Protein AF-A0A7S0ZSJ0-F1 (afdb_monomer_lite)

Radius of gyration: 22.23 Å; chains: 1; bounding box: 44×33×58 Å

Secondary structure (DSSP, 8-state):
-HHHHHHHHTSPPPPEEE-SSSGGGEEESS--TTS-TT-EEEEEE-TTS-EEEEEE-PPPPSS-SSEEEEETTTTT--EEPEEPSSSTT-EE------TTS---EEEEETT-TTSEE--

Structure (mmCIF, N/CA/C/O backbone):
data_AF-A0A7S0ZSJ0-F1
#
_entry.id   AF-A0A7S0ZSJ0-F1
#
loop_
_atom_site.group_PDB
_atom_site.id
_atom_site.type_symbol
_atom_site.label_atom_id
_atom_site.label_alt_id
_atom_site.label_comp_id
_atom_site.label_asym_id
_atom_site.label_entity_id
_atom_site.label_seq_id
_atom_site.pdbx_PDB_ins_code
_atom_site.Cartn_x
_atom_site.Cartn_y
_atom_site.Cartn_z
_atom_site.occupancy
_atom_site.B_iso_or_equiv
_atom_site.auth_seq_id
_atom_site.auth_comp_id
_atom_site.auth_asym_id
_atom_site.auth_atom_id
_atom_site.pdbx_PDB_model_num
ATOM 1 N N . GLN A 1 1 ? -0.991 12.991 -11.042 1.00 57.66 1 GLN A N 1
ATOM 2 C CA . GLN A 1 1 ? -1.226 11.835 -11.942 1.00 57.66 1 GLN A CA 1
ATOM 3 C C . GLN A 1 1 ? -1.382 12.191 -13.432 1.00 57.66 1 GLN A C 1
ATOM 5 O O . GLN A 1 1 ? -0.736 11.538 -14.236 1.00 57.66 1 GLN A O 1
ATOM 10 N N . MET A 1 2 ? -2.141 13.222 -13.845 1.00 66.75 2 MET A N 1
ATOM 11 C CA . MET A 1 2 ? -2.336 13.567 -15.280 1.00 66.75 2 MET A CA 1
ATOM 12 C C . MET A 1 2 ? -1.050 13.876 -16.082 1.00 66.75 2 MET A C 1
ATOM 14 O O . MET A 1 2 ? -1.001 13.615 -17.279 1.00 66.75 2 MET A O 1
ATOM 18 N N . ALA A 1 3 ? -0.010 14.431 -15.449 1.00 79.75 3 ALA A N 1
ATOM 19 C CA . ALA A 1 3 ? 1.227 14.815 -16.139 1.00 79.75 3 ALA A CA 1
ATOM 20 C C . ALA A 1 3 ? 2.090 13.611 -16.562 1.00 79.75 3 ALA A C 1
ATOM 22 O O . ALA A 1 3 ? 2.630 13.613 -17.664 1.00 79.75 3 ALA A O 1
ATOM 23 N N . PHE A 1 4 ? 2.177 12.575 -15.719 1.00 82.75 4 PHE A N 1
ATOM 24 C CA . PHE A 1 4 ? 2.932 11.356 -16.022 1.00 82.75 4 PHE A CA 1
ATOM 25 C C . PHE A 1 4 ? 2.313 10.599 -17.199 1.00 82.75 4 PHE A C 1
ATOM 27 O O . PHE A 1 4 ? 2.999 10.293 -18.165 1.00 82.75 4 PHE A O 1
ATOM 34 N N . ARG A 1 5 ? 0.987 10.408 -17.177 1.00 85.44 5 ARG A N 1
ATOM 35 C CA . ARG A 1 5 ? 0.261 9.736 -18.261 1.00 85.44 5 ARG A CA 1
ATOM 36 C C . ARG A 1 5 ? 0.474 10.414 -19.617 1.00 85.44 5 ARG A C 1
ATOM 38 O O . ARG A 1 5 ? 0.731 9.733 -20.596 1.00 85.44 5 ARG A O 1
ATOM 45 N N . ARG A 1 6 ? 0.438 11.751 -19.663 1.00 86.12 6 ARG A N 1
ATOM 46 C CA . ARG A 1 6 ? 0.727 12.505 -20.894 1.00 86.12 6 ARG A CA 1
ATOM 47 C C . ARG A 1 6 ? 2.165 12.322 -21.369 1.00 86.12 6 ARG A C 1
ATOM 49 O O . ARG A 1 6 ? 2.386 12.229 -22.565 1.00 86.12 6 ARG A O 1
ATOM 56 N N . ARG A 1 7 ? 3.140 12.294 -20.454 1.00 86.06 7 ARG A N 1
ATOM 57 C CA . ARG A 1 7 ? 4.543 12.027 -20.806 1.00 86.06 7 ARG A CA 1
ATOM 58 C C . ARG A 1 7 ? 4.718 10.629 -21.385 1.00 86.06 7 ARG A C 1
ATOM 60 O O . ARG A 1 7 ? 5.360 10.499 -22.415 1.00 86.06 7 ARG A O 1
ATOM 67 N N . LEU A 1 8 ? 4.080 9.633 -20.778 1.00 87.69 8 LEU A N 1
ATOM 68 C CA . LEU A 1 8 ? 4.101 8.258 -21.263 1.00 87.69 8 LEU A CA 1
ATOM 69 C C . LEU A 1 8 ? 3.419 8.111 -22.634 1.00 87.69 8 LEU A C 1
ATOM 71 O O . LEU A 1 8 ? 3.939 7.424 -23.500 1.00 87.69 8 LEU A O 1
ATOM 75 N N . GLU A 1 9 ? 2.298 8.799 -22.869 1.00 89.19 9 GLU A N 1
ATOM 76 C CA . GLU A 1 9 ? 1.611 8.822 -24.175 1.00 89.19 9 GLU A CA 1
ATOM 77 C C . GLU A 1 9 ? 2.443 9.495 -25.286 1.00 89.19 9 GLU A C 1
ATOM 79 O O . GLU A 1 9 ? 2.214 9.232 -26.465 1.00 89.19 9 GLU A O 1
ATOM 84 N N . MET A 1 10 ? 3.393 10.365 -24.925 1.00 90.12 10 MET A N 1
ATOM 85 C CA . MET A 1 10 ? 4.323 11.013 -25.858 1.00 90.12 10 MET A CA 1
ATOM 86 C C . MET A 1 10 ? 5.653 10.264 -26.006 1.00 90.12 10 MET A C 1
ATOM 88 O O . MET A 1 10 ? 6.475 10.675 -26.827 1.00 90.12 10 MET A O 1
ATOM 92 N N . ALA A 1 11 ? 5.884 9.212 -25.215 1.00 90.88 11 ALA A N 1
ATOM 93 C CA . ALA A 1 11 ? 7.110 8.436 -25.295 1.00 90.88 11 ALA A CA 1
ATOM 94 C C . ALA A 1 11 ? 7.197 7.710 -26.651 1.00 90.88 11 ALA 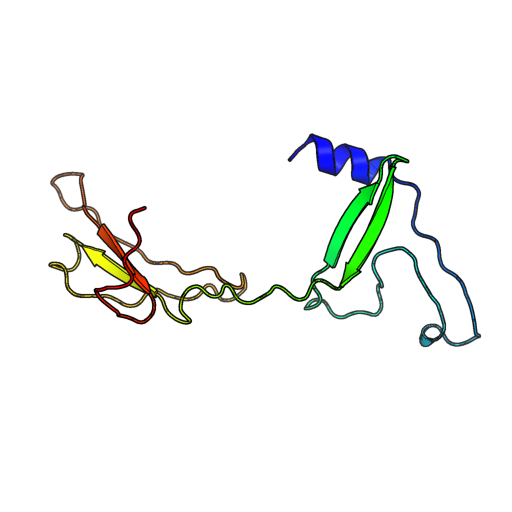A C 1
ATOM 96 O O . ALA A 1 11 ? 6.165 7.321 -27.212 1.00 90.88 11 ALA A O 1
ATOM 97 N N . PRO A 1 12 ? 8.409 7.515 -27.200 1.00 91.69 12 PRO A N 1
ATOM 98 C CA . PRO A 1 12 ? 8.599 6.699 -28.390 1.00 91.69 12 PRO A CA 1
ATOM 99 C C . PRO A 1 12 ? 8.015 5.288 -28.212 1.00 91.69 12 PRO A C 1
ATOM 101 O O . PRO A 1 12 ? 7.995 4.768 -27.092 1.00 91.69 12 PRO A O 1
ATOM 104 N N . PRO A 1 13 ? 7.544 4.650 -29.298 1.00 90.19 13 PRO A N 1
ATOM 105 C CA . PRO A 1 13 ? 7.084 3.273 -29.223 1.00 90.19 13 PRO A CA 1
ATOM 106 C C . PRO A 1 13 ? 8.235 2.348 -28.797 1.00 90.19 13 PRO A C 1
ATOM 108 O O . PRO A 1 13 ? 9.386 2.608 -29.155 1.00 90.19 13 PRO A O 1
ATOM 111 N N . PRO A 1 14 ? 7.937 1.262 -28.065 1.00 89.44 14 PRO A N 1
ATOM 112 C CA . PRO A 1 14 ? 8.951 0.292 -27.687 1.00 89.44 14 PRO A CA 1
ATOM 113 C C . PRO A 1 14 ? 9.528 -0.405 -28.920 1.00 89.44 14 PRO A C 1
ATOM 115 O O . PRO A 1 14 ? 8.835 -0.638 -29.914 1.00 89.44 14 PRO A O 1
ATOM 118 N N . GLU A 1 15 ? 10.801 -0.764 -28.830 1.00 91.12 15 GLU A N 1
ATOM 119 C CA . GLU A 1 15 ? 11.515 -1.489 -29.872 1.00 91.12 15 GLU A CA 1
ATOM 120 C C . GLU A 1 15 ? 11.403 -2.995 -29.625 1.00 91.12 15 GLU A C 1
ATOM 122 O O . GLU A 1 15 ? 11.296 -3.452 -28.481 1.00 91.12 15 GLU A O 1
ATOM 127 N N . ILE A 1 16 ? 11.398 -3.764 -30.715 1.00 90.88 16 ILE A N 1
ATOM 128 C CA . ILE A 1 16 ? 11.458 -5.22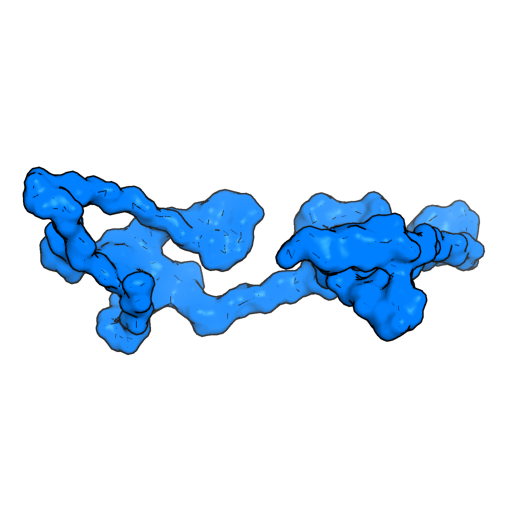5 -30.694 1.00 90.88 16 ILE A CA 1
ATOM 129 C C . ILE A 1 16 ? 12.681 -5.638 -31.502 1.00 90.88 16 ILE A C 1
ATOM 131 O O . ILE A 1 16 ? 12.760 -5.359 -32.701 1.00 90.88 16 ILE A O 1
ATOM 135 N N . THR A 1 17 ? 13.609 -6.328 -30.850 1.00 92.75 17 THR A N 1
ATOM 136 C CA . THR A 1 17 ? 14.800 -6.887 -31.483 1.00 92.75 17 THR A CA 1
ATOM 137 C C . THR A 1 17 ? 14.587 -8.3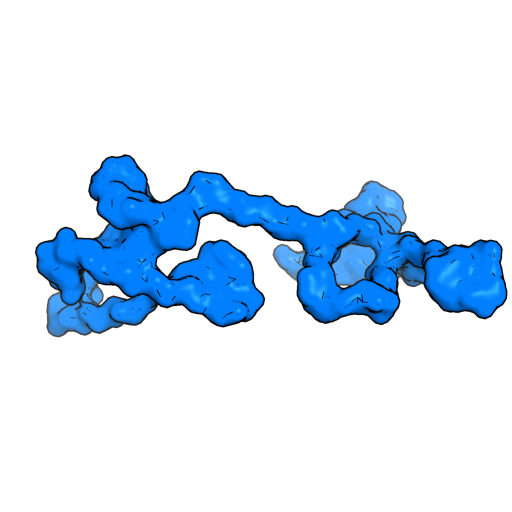80 -31.685 1.00 92.75 17 THR A C 1
ATOM 139 O O . THR A 1 17 ? 14.457 -9.143 -30.730 1.00 92.75 17 THR A O 1
ATOM 142 N N . MET A 1 18 ? 14.533 -8.802 -32.947 1.00 92.50 18 MET A N 1
ATOM 143 C CA . MET A 1 18 ? 14.384 -10.207 -33.322 1.00 92.50 18 MET A CA 1
ATOM 144 C C . MET A 1 18 ? 15.765 -10.872 -33.346 1.00 92.50 18 MET A C 1
ATOM 146 O O . MET A 1 18 ? 16.467 -10.797 -34.355 1.00 92.50 18 MET A O 1
ATOM 150 N N . ASN A 1 19 ? 16.172 -11.499 -32.241 1.00 91.38 19 ASN A N 1
ATOM 151 C CA . ASN A 1 19 ? 17.479 -12.166 -32.149 1.00 91.38 19 ASN A CA 1
ATOM 152 C C . ASN A 1 19 ? 17.470 -13.623 -32.662 1.00 91.38 19 ASN A C 1
ATOM 154 O O . ASN A 1 19 ? 18.526 -14.252 -32.719 1.00 91.38 19 ASN A O 1
ATOM 158 N N . GLY A 1 20 ? 16.310 -14.153 -33.065 1.00 90.69 20 GLY A N 1
ATOM 159 C CA . GLY A 1 20 ? 16.144 -15.529 -33.535 1.00 90.69 20 GLY A CA 1
ATOM 160 C C . GLY A 1 20 ? 14.820 -15.761 -34.269 1.00 90.69 20 GLY A C 1
ATOM 161 O O . GLY A 1 20 ? 13.980 -14.863 -34.377 1.00 90.69 20 GLY A O 1
ATOM 162 N N . ASP A 1 21 ? 14.650 -16.982 -34.782 1.00 91.62 21 ASP A N 1
ATOM 163 C CA . ASP A 1 21 ? 13.422 -17.427 -35.457 1.00 91.62 21 ASP A CA 1
ATOM 164 C C . ASP A 1 21 ? 12.310 -17.803 -34.459 1.00 91.62 21 ASP A C 1
ATOM 166 O O . ASP A 1 21 ? 11.138 -17.859 -34.839 1.00 91.62 21 ASP A O 1
ATOM 170 N N . ASP A 1 22 ? 12.667 -18.045 -33.192 1.00 89.00 22 ASP A N 1
ATOM 171 C CA . ASP A 1 22 ? 11.716 -18.241 -32.101 1.00 89.00 22 ASP A CA 1
ATOM 172 C C . ASP A 1 22 ? 11.327 -16.889 -31.488 1.00 89.00 22 ASP A C 1
ATOM 174 O O . ASP A 1 22 ? 12.170 -16.023 -31.249 1.00 89.00 22 ASP A O 1
ATOM 178 N N . VAL A 1 23 ? 10.034 -16.712 -31.216 1.00 85.62 23 VAL A N 1
ATOM 179 C CA . VAL A 1 23 ? 9.510 -15.515 -30.551 1.00 85.62 23 VAL A CA 1
ATOM 180 C C . VAL A 1 23 ? 10.039 -15.390 -29.125 1.00 85.62 23 VAL A C 1
ATOM 182 O O . VAL A 1 23 ? 10.097 -14.280 -28.601 1.00 85.62 23 VAL A O 1
ATOM 185 N N . ASP A 1 24 ? 10.448 -16.492 -28.498 1.00 87.00 24 ASP A N 1
ATOM 186 C CA . ASP A 1 24 ? 11.058 -16.490 -27.167 1.00 87.00 24 ASP A CA 1
ATOM 187 C C . ASP A 1 24 ? 12.461 -15.855 -27.170 1.00 87.00 24 ASP A C 1
ATOM 189 O O . ASP A 1 24 ? 12.867 -15.266 -26.167 1.00 87.00 24 ASP A O 1
ATOM 193 N N . ASP A 1 25 ? 13.150 -15.849 -28.316 1.00 87.62 25 ASP A N 1
ATOM 194 C CA . ASP A 1 25 ? 14.467 -15.215 -28.471 1.00 87.62 25 ASP A CA 1
ATOM 195 C C . ASP A 1 25 ? 14.373 -13.694 -28.683 1.00 87.62 25 ASP A C 1
ATOM 197 O O . ASP A 1 25 ? 15.388 -12.995 -28.740 1.00 87.62 25 ASP A O 1
ATOM 201 N N . TRP A 1 26 ? 13.167 -13.146 -28.847 1.00 90.88 26 TRP A N 1
ATOM 202 C CA . TRP A 1 26 ? 12.995 -11.721 -29.114 1.00 90.88 26 TRP A CA 1
ATOM 203 C C . TRP A 1 26 ? 13.136 -10.900 -27.832 1.00 90.88 26 TRP A C 1
ATOM 205 O O . TRP A 1 26 ? 12.683 -11.289 -26.751 1.00 90.88 26 TRP A O 1
ATOM 215 N N . GLU A 1 27 ? 13.729 -9.721 -27.961 1.00 88.94 27 GLU A N 1
ATOM 216 C CA . GLU A 1 27 ? 13.866 -8.751 -26.879 1.00 88.94 27 GLU A CA 1
ATOM 217 C C . GLU A 1 27 ? 12.961 -7.551 -27.143 1.00 88.94 27 GLU A C 1
ATOM 219 O O . GLU A 1 27 ? 12.726 -7.175 -28.293 1.00 88.94 27 GLU A O 1
ATOM 224 N N . THR A 1 28 ? 12.449 -6.929 -26.081 1.00 90.31 28 THR A N 1
ATOM 225 C CA . THR A 1 28 ? 11.711 -5.671 -26.194 1.00 90.31 28 THR A CA 1
ATOM 226 C C . THR A 1 28 ? 12.128 -4.686 -25.117 1.00 90.31 28 THR A C 1
ATOM 228 O O . THR A 1 28 ? 12.405 -5.077 -23.984 1.00 90.31 28 THR A O 1
ATOM 231 N N . THR A 1 29 ? 12.149 -3.402 -25.473 1.00 88.00 29 THR A N 1
ATOM 232 C CA . THR A 1 29 ? 12.331 -2.301 -24.515 1.00 88.00 29 THR A CA 1
ATOM 233 C C . THR A 1 29 ? 11.026 -1.909 -23.813 1.00 88.00 29 THR A C 1
ATOM 235 O O . THR A 1 29 ? 11.034 -1.049 -22.937 1.00 88.00 29 THR A O 1
ATOM 238 N N . GLY A 1 30 ? 9.900 -2.518 -24.202 1.00 86.88 30 GLY A N 1
ATOM 239 C CA . GLY A 1 30 ? 8.572 -2.255 -23.659 1.00 86.88 30 GLY A CA 1
ATOM 240 C C . GLY A 1 30 ? 8.034 -3.351 -22.747 1.00 86.88 30 GLY A C 1
ATOM 241 O O . GLY A 1 30 ? 8.749 -4.222 -22.259 1.00 86.88 30 GLY A O 1
ATOM 242 N N . PHE A 1 31 ? 6.715 -3.323 -22.562 1.00 86.00 31 PHE A N 1
ATOM 243 C CA . PHE A 1 31 ? 5.982 -4.419 -21.937 1.00 86.00 31 PHE A CA 1
ATOM 244 C C . PHE A 1 31 ? 6.158 -5.707 -22.749 1.00 86.00 31 PHE A C 1
ATOM 246 O O . PHE A 1 31 ? 5.829 -5.738 -23.935 1.00 86.00 31 PHE A O 1
ATOM 253 N N . ASP A 1 32 ? 6.625 -6.774 -22.101 1.00 86.50 32 ASP A N 1
ATOM 254 C CA . ASP A 1 32 ? 6.760 -8.082 -22.740 1.00 86.50 32 ASP A CA 1
ATOM 255 C C . ASP A 1 32 ? 5.401 -8.809 -22.777 1.00 86.50 32 ASP A C 1
ATOM 257 O O . ASP A 1 32 ? 4.932 -9.277 -21.732 1.00 86.50 32 ASP A O 1
ATOM 261 N N . PRO A 1 33 ? 4.763 -8.950 -23.958 1.00 80.00 33 PRO A N 1
ATOM 262 C CA . PRO A 1 33 ? 3.440 -9.558 -24.075 1.00 80.00 33 PRO A CA 1
ATOM 263 C C . PRO A 1 33 ? 3.434 -11.061 -23.776 1.00 80.00 33 PRO A C 1
ATOM 265 O O . PRO A 1 33 ? 2.356 -11.639 -23.629 1.00 80.00 33 PRO A O 1
ATOM 268 N N . ARG A 1 34 ? 4.608 -11.701 -23.697 1.00 83.62 34 ARG A N 1
ATOM 269 C CA . ARG A 1 34 ? 4.746 -13.122 -23.346 1.00 83.62 34 ARG A CA 1
ATOM 270 C C . ARG A 1 34 ? 4.588 -13.352 -21.844 1.00 83.62 34 ARG A C 1
ATOM 272 O O . ARG A 1 34 ? 4.316 -14.476 -21.424 1.00 83.62 34 ARG A O 1
ATOM 279 N N . LYS A 1 35 ? 4.751 -12.312 -21.019 1.00 82.94 35 LYS A N 1
ATOM 280 C CA . LYS A 1 35 ? 4.617 -12.441 -19.566 1.00 82.94 35 LYS A CA 1
ATOM 281 C C . LYS A 1 35 ? 3.155 -12.536 -19.141 1.00 82.94 35 LYS A C 1
ATOM 283 O O . LYS A 1 35 ? 2.258 -11.947 -19.740 1.00 82.94 35 LYS A O 1
ATOM 288 N N . GLY A 1 36 ? 2.927 -13.323 -18.089 1.00 77.25 36 GLY A N 1
ATOM 289 C CA . GLY A 1 36 ? 1.602 -13.551 -17.522 1.00 77.25 36 GLY A CA 1
ATOM 290 C C . GLY A 1 36 ? 0.981 -12.280 -16.938 1.00 77.25 36 GLY A C 1
ATOM 291 O O . GLY A 1 36 ? 1.667 -11.304 -16.640 1.00 77.25 36 GLY A O 1
ATOM 292 N N . LYS A 1 37 ? -0.339 -12.314 -16.731 1.00 77.12 37 LYS A N 1
ATOM 293 C CA . LYS A 1 37 ? -1.114 -11.189 -16.175 1.00 77.12 37 LYS A CA 1
ATOM 294 C C . LYS A 1 37 ? -0.759 -10.844 -14.725 1.00 77.12 37 LYS A C 1
ATOM 296 O O . LYS A 1 37 ? -1.123 -9.769 -14.267 1.00 77.12 37 LYS A O 1
ATOM 301 N N . ASP A 1 38 ? -0.049 -11.737 -14.046 1.00 76.81 38 ASP A N 1
ATOM 302 C CA . ASP A 1 38 ? 0.353 -11.598 -12.645 1.00 76.81 38 ASP A CA 1
ATOM 303 C C . ASP A 1 38 ? 1.726 -10.914 -12.489 1.00 76.81 38 ASP A C 1
ATOM 305 O O . ASP A 1 38 ? 2.286 -10.873 -11.397 1.00 76.81 38 ASP A O 1
ATOM 309 N N . VAL A 1 39 ? 2.298 -10.389 -13.581 1.00 81.75 39 VAL A N 1
ATOM 310 C CA . VAL A 1 39 ? 3.561 -9.641 -13.556 1.00 81.75 39 VAL A CA 1
ATOM 311 C C . VAL A 1 39 ? 3.271 -8.150 -13.449 1.00 81.75 39 VAL A C 1
ATOM 313 O O . VAL A 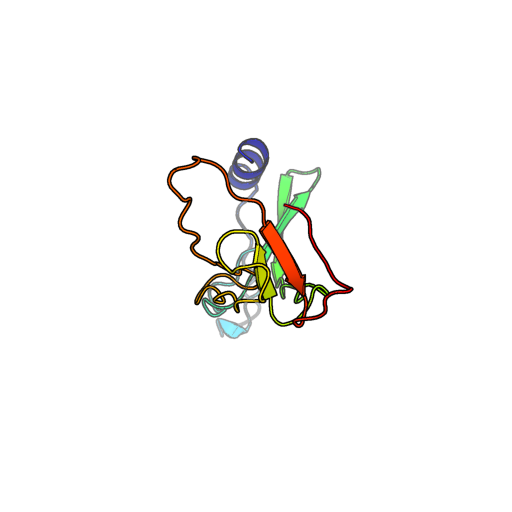1 39 ? 2.622 -7.565 -14.320 1.00 81.75 39 VAL A O 1
ATOM 316 N N . PHE A 1 40 ? 3.791 -7.524 -12.396 1.00 82.88 40 PHE A N 1
ATOM 317 C CA . PHE A 1 40 ? 3.752 -6.076 -12.244 1.00 82.88 40 PHE A CA 1
ATOM 318 C C . PHE A 1 40 ? 4.946 -5.441 -12.953 1.00 82.88 40 PHE A C 1
ATOM 320 O O . PHE A 1 40 ? 6.032 -6.015 -13.047 1.00 82.88 40 PHE A O 1
ATOM 327 N N . TRP A 1 41 ? 4.735 -4.233 -13.462 1.00 86.06 41 TRP A N 1
ATOM 328 C CA . TRP A 1 41 ? 5.752 -3.470 -14.168 1.00 86.06 41 TRP A CA 1
ATOM 329 C C . TRP A 1 41 ? 5.857 -2.082 -13.561 1.00 86.06 41 TRP A C 1
ATOM 331 O O . TRP A 1 41 ? 4.839 -1.433 -13.306 1.00 86.06 41 TRP A O 1
ATOM 341 N N . SER A 1 42 ? 7.089 -1.633 -13.356 1.00 88.50 42 SER A N 1
ATOM 342 C CA . SER A 1 42 ? 7.388 -0.230 -13.113 1.00 88.50 42 SER A CA 1
ATOM 343 C C . SER A 1 42 ? 7.705 0.421 -14.451 1.00 88.50 42 SER A C 1
ATOM 345 O O . SER A 1 42 ? 8.360 -0.187 -15.300 1.00 88.50 42 SER A O 1
ATOM 347 N N . VAL A 1 43 ? 7.217 1.643 -14.639 1.00 90.75 43 VAL A N 1
ATOM 348 C CA . VAL A 1 43 ? 7.531 2.454 -15.810 1.00 90.75 43 VAL A CA 1
ATOM 349 C C . VAL A 1 43 ? 8.039 3.812 -15.358 1.00 90.75 43 VAL A C 1
ATOM 351 O O . VAL A 1 43 ? 7.348 4.533 -14.636 1.00 90.75 43 VAL A O 1
ATOM 354 N N . ASP A 1 44 ? 9.239 4.153 -15.808 1.00 91.06 44 ASP A N 1
ATOM 355 C CA . ASP A 1 44 ? 9.822 5.482 -15.662 1.00 91.06 44 ASP A CA 1
ATOM 356 C C . ASP A 1 44 ? 9.941 6.148 -17.034 1.00 91.06 44 ASP A C 1
ATOM 358 O O . ASP A 1 44 ? 10.065 5.470 -18.053 1.00 91.06 44 ASP A O 1
ATOM 362 N N . VAL A 1 45 ? 9.858 7.477 -17.070 1.00 90.88 45 VAL A N 1
ATOM 363 C CA . VAL A 1 45 ? 10.086 8.254 -18.292 1.00 90.88 45 VAL A CA 1
ATOM 364 C C . VAL A 1 45 ? 11.228 9.215 -18.018 1.00 90.88 45 VAL A C 1
ATOM 366 O O . VAL A 1 45 ? 11.070 10.144 -17.218 1.00 90.88 45 VAL A O 1
ATOM 369 N N . ASP A 1 46 ? 12.345 9.003 -18.706 1.00 89.44 46 ASP A N 1
ATOM 370 C CA . ASP A 1 46 ? 13.579 9.741 -18.461 1.00 89.44 46 ASP A CA 1
ATOM 371 C C . ASP A 1 46 ? 13.517 11.210 -18.932 1.00 89.44 46 ASP A C 1
ATOM 373 O O . ASP A 1 46 ? 12.504 11.716 -19.432 1.00 89.44 46 ASP A O 1
ATOM 377 N N . GLU A 1 47 ? 14.626 11.937 -18.761 1.00 91.00 47 GLU A N 1
ATOM 378 C CA . GLU A 1 47 ? 14.739 13.343 -19.169 1.00 91.00 47 GLU A CA 1
ATOM 379 C C . GLU A 1 47 ? 14.587 13.567 -20.685 1.00 91.00 47 GLU A C 1
ATOM 381 O O . GLU A 1 47 ? 14.244 14.676 -21.106 1.00 91.00 47 GLU A O 1
ATOM 386 N N . TYR A 1 48 ? 14.777 12.519 -21.492 1.00 88.19 48 TYR A N 1
ATOM 387 C CA . TYR A 1 48 ? 14.618 12.525 -22.946 1.00 88.19 48 TYR A CA 1
ATOM 388 C C . TYR A 1 48 ? 13.216 12.087 -23.387 1.00 88.19 48 TYR A C 1
ATOM 390 O O . TYR A 1 48 ? 12.897 12.155 -24.576 1.00 88.19 48 TYR A O 1
ATOM 398 N N . GLY A 1 49 ? 12.354 11.689 -22.448 1.00 86.69 49 GLY A N 1
ATOM 399 C CA . GLY A 1 49 ? 10.999 11.231 -22.734 1.00 86.69 49 GLY A CA 1
ATOM 400 C C . GLY A 1 49 ? 10.917 9.762 -23.147 1.00 86.69 49 GLY A C 1
ATOM 401 O O . GLY A 1 49 ? 9.874 9.353 -23.657 1.00 86.69 49 GLY A O 1
ATOM 402 N N . VAL A 1 50 ? 11.978 8.975 -22.953 1.00 89.75 50 VAL A N 1
ATOM 403 C CA . VAL A 1 50 ? 11.978 7.539 -23.259 1.00 89.75 50 VAL A CA 1
ATOM 404 C C . VAL A 1 50 ? 11.419 6.770 -22.068 1.00 89.75 50 VAL A C 1
ATOM 406 O O . VAL A 1 50 ? 11.808 7.011 -20.926 1.00 89.75 50 VAL A O 1
ATOM 409 N N . ALA A 1 51 ? 10.477 5.865 -22.339 1.00 92.12 51 ALA A N 1
ATOM 410 C CA . ALA A 1 51 ? 9.883 5.012 -21.320 1.00 92.12 51 ALA A CA 1
ATOM 411 C C . ALA A 1 51 ? 10.751 3.770 -21.082 1.00 92.12 51 ALA A C 1
ATOM 413 O O . ALA A 1 51 ? 11.005 3.012 -22.018 1.00 92.12 51 ALA A O 1
ATOM 414 N N . HIS A 1 52 ? 11.144 3.544 -19.831 1.00 89.56 52 HIS A N 1
ATOM 415 C CA . HIS A 1 52 ? 11.879 2.361 -19.385 1.00 89.56 52 HIS A CA 1
ATOM 416 C C . HIS A 1 52 ? 10.950 1.474 -18.565 1.00 89.56 52 HIS A C 1
ATOM 418 O O . HIS A 1 52 ? 10.302 1.951 -17.631 1.00 89.56 52 HIS A O 1
ATOM 424 N N . TRP A 1 53 ? 10.867 0.196 -18.933 1.00 90.38 53 TRP A N 1
ATOM 425 C CA . TRP A 1 53 ? 9.980 -0.781 -18.306 1.00 90.38 53 TRP A CA 1
ATOM 426 C C . TRP A 1 53 ? 10.800 -1.832 -17.575 1.00 90.38 53 TRP A C 1
ATOM 428 O O . TRP A 1 53 ? 11.647 -2.498 -18.167 1.00 90.38 53 TRP A O 1
ATOM 438 N N . GLU A 1 54 ? 10.504 -2.028 -16.299 1.00 87.88 54 GLU A N 1
ATOM 439 C CA . GLU A 1 54 ? 11.175 -3.030 -15.477 1.00 87.88 54 GLU A CA 1
ATOM 440 C C . GLU A 1 54 ? 10.140 -3.922 -14.804 1.00 87.88 54 GLU A C 1
ATOM 442 O O . GLU A 1 54 ? 9.067 -3.456 -14.408 1.00 87.88 54 GLU A O 1
ATOM 447 N N . ASN A 1 55 ? 10.453 -5.215 -14.663 1.00 85.62 55 ASN A N 1
ATOM 448 C CA . ASN A 1 55 ? 9.598 -6.084 -13.859 1.00 85.62 55 ASN A CA 1
ATOM 449 C C . ASN A 1 55 ? 9.675 -5.591 -12.429 1.00 85.62 55 ASN A C 1
ATOM 451 O O . ASN A 1 55 ? 10.741 -5.588 -11.815 1.00 85.62 55 ASN A O 1
ATOM 455 N N . TYR A 1 56 ? 8.527 -5.201 -11.916 1.00 83.50 56 TYR A N 1
ATOM 456 C CA . TYR A 1 56 ? 8.386 -4.819 -10.540 1.00 83.50 56 TYR A CA 1
ATOM 457 C C . TYR A 1 56 ? 7.867 -6.036 -9.796 1.00 83.50 56 TYR A C 1
ATOM 459 O O . TYR A 1 56 ? 6.805 -6.565 -10.109 1.00 83.50 56 TYR A O 1
ATOM 467 N N . VAL A 1 57 ? 8.636 -6.510 -8.829 1.00 78.56 57 VAL A N 1
ATOM 468 C CA . VAL A 1 57 ? 8.090 -7.375 -7.791 1.00 78.56 57 VAL A CA 1
ATOM 469 C C . VAL A 1 57 ? 7.721 -6.415 -6.671 1.00 78.56 57 VAL A C 1
ATOM 471 O O . VAL A 1 57 ? 8.636 -5.800 -6.124 1.00 78.56 57 VAL A O 1
ATOM 474 N N . PRO A 1 58 ? 6.424 -6.207 -6.376 1.00 66.25 58 PRO A N 1
ATOM 475 C CA . PRO A 1 58 ? 6.042 -5.416 -5.222 1.00 66.25 58 PRO A CA 1
ATOM 476 C C . PRO A 1 58 ? 6.744 -5.997 -4.005 1.00 66.25 58 PRO A C 1
ATOM 478 O O . PRO A 1 58 ? 6.568 -7.177 -3.701 1.00 66.25 58 PRO A O 1
ATOM 481 N N . GLU A 1 59 ? 7.578 -5.193 -3.352 1.00 62.16 59 GLU A N 1
ATOM 482 C CA . GLU A 1 59 ? 8.051 -5.546 -2.022 1.00 62.16 59 GLU A CA 1
ATOM 483 C C . GLU A 1 59 ? 6.798 -5.667 -1.153 1.00 62.16 59 GLU A C 1
ATOM 485 O O . GLU A 1 59 ? 5.966 -4.753 -1.135 1.00 62.16 59 GLU A O 1
ATOM 490 N N . GLU A 1 60 ? 6.610 -6.814 -0.494 1.00 57.22 60 GLU A N 1
ATOM 491 C CA . GLU A 1 60 ? 5.613 -6.881 0.568 1.00 57.22 60 GLU A CA 1
ATOM 492 C C . GLU A 1 60 ? 5.979 -5.779 1.572 1.00 57.22 60 GLU A C 1
ATOM 494 O O . GLU A 1 60 ? 7.149 -5.697 1.967 1.00 57.22 60 GLU A O 1
ATOM 499 N N . PRO A 1 61 ? 5.048 -4.868 1.915 1.00 55.16 61 PRO A N 1
ATOM 500 C CA . PRO A 1 61 ? 5.316 -3.874 2.940 1.00 55.16 61 PRO A CA 1
ATOM 501 C C . PRO A 1 61 ? 5.873 -4.579 4.178 1.00 55.16 61 PRO A C 1
ATOM 503 O O . PRO A 1 61 ? 5.360 -5.613 4.577 1.00 55.16 61 PRO A O 1
ATOM 506 N N . VAL A 1 62 ? 6.912 -4.016 4.797 1.00 57.62 62 VAL A N 1
ATOM 507 C CA . VAL A 1 62 ? 7.463 -4.521 6.075 1.00 57.62 62 VAL A CA 1
ATOM 508 C C . VAL A 1 62 ? 6.519 -4.200 7.256 1.00 57.62 62 VAL A C 1
ATOM 510 O O . VAL A 1 62 ? 6.826 -4.466 8.415 1.00 57.62 62 VAL A O 1
ATOM 513 N N . ASP A 1 63 ? 5.369 -3.597 6.965 1.00 64.06 63 ASP A N 1
ATOM 514 C CA . ASP A 1 63 ? 4.252 -3.433 7.883 1.00 64.06 63 ASP A CA 1
ATOM 515 C C . ASP A 1 63 ? 3.497 -4.766 7.978 1.00 64.06 63 ASP A C 1
ATOM 517 O O . ASP A 1 63 ? 3.361 -5.442 6.965 1.00 64.06 63 ASP A O 1
ATOM 521 N N . GLY A 1 64 ? 3.066 -5.144 9.187 1.00 66.00 64 GLY A N 1
ATOM 522 C CA . GLY A 1 64 ? 2.696 -6.520 9.550 1.00 66.00 64 GLY A CA 1
ATOM 523 C C . GLY A 1 64 ? 1.854 -7.318 8.551 1.00 66.00 64 GLY A C 1
ATOM 524 O O . GLY A 1 64 ? 1.080 -6.781 7.759 1.00 66.00 64 GLY A O 1
ATOM 525 N N . ASP A 1 65 ? 1.976 -8.639 8.643 1.00 82.00 65 ASP A N 1
ATOM 526 C CA . ASP A 1 65 ? 1.372 -9.586 7.698 1.00 82.00 65 ASP A CA 1
ATOM 527 C C . ASP A 1 65 ? -0.157 -9.634 7.807 1.00 82.00 65 ASP A C 1
ATOM 529 O O . ASP A 1 65 ? -0.834 -10.135 6.909 1.00 82.00 65 ASP A O 1
ATOM 533 N N . GLU A 1 66 ? -0.701 -9.114 8.905 1.00 90.75 66 GLU A N 1
ATOM 534 C CA . GLU A 1 66 ? -2.121 -9.070 9.218 1.00 90.75 66 GLU A CA 1
ATOM 535 C C . GLU A 1 66 ? -2.462 -7.731 9.901 1.00 90.75 66 GLU A C 1
ATOM 537 O O . GLU A 1 66 ? -1.626 -7.119 10.580 1.00 90.75 66 GLU A O 1
ATOM 542 N N . PHE A 1 67 ? -3.707 -7.272 9.737 1.00 94.12 67 PHE A N 1
ATOM 543 C CA . PHE A 1 67 ? -4.197 -6.040 10.358 1.00 94.12 67 PHE A CA 1
ATOM 544 C C . PHE A 1 67 ? -5.527 -6.260 11.077 1.00 94.12 67 PHE A C 1
ATOM 546 O O . PHE A 1 67 ? -6.374 -7.037 10.634 1.00 94.12 67 PHE A O 1
ATOM 553 N N . TRP A 1 68 ? -5.713 -5.538 12.179 1.00 95.81 68 TRP A N 1
ATOM 554 C CA . TRP A 1 68 ? -6.923 -5.550 12.998 1.00 95.81 68 TRP A CA 1
ATOM 555 C C . TRP A 1 68 ? -7.406 -4.127 13.190 1.00 95.81 68 TRP A C 1
ATOM 557 O O . TRP A 1 68 ? -6.601 -3.200 13.284 1.00 95.81 68 TRP A O 1
ATOM 567 N N . ILE A 1 69 ? -8.715 -3.957 13.301 1.00 96.12 69 ILE A N 1
ATOM 568 C CA . ILE A 1 69 ? -9.329 -2.701 13.702 1.00 96.12 69 ILE A CA 1
ATOM 569 C C . ILE A 1 69 ? -9.836 -2.831 15.136 1.00 96.12 69 ILE A C 1
ATOM 571 O O . ILE A 1 69 ? -10.359 -3.866 15.535 1.00 96.12 69 ILE A O 1
ATOM 575 N N . GLN A 1 70 ? -9.669 -1.783 15.930 1.00 95.44 70 GLN A N 1
ATOM 576 C CA . GLN A 1 70 ? -10.299 -1.678 17.243 1.00 95.44 70 GLN A CA 1
ATOM 577 C C . GLN A 1 70 ? -10.860 -0.275 17.416 1.00 95.44 70 GLN A C 1
ATOM 579 O O . GLN A 1 70 ? -10.324 0.684 16.854 1.00 95.44 70 GLN A O 1
ATOM 584 N N . GLY A 1 71 ? -11.919 -0.122 18.199 1.00 94.44 71 GLY A N 1
ATOM 585 C CA . GLY A 1 71 ? -12.457 1.199 18.482 1.00 94.44 71 GLY A CA 1
ATOM 586 C C . GLY A 1 71 ? -13.766 1.162 19.240 1.00 94.44 71 GLY A C 1
ATOM 587 O O . GLY A 1 71 ? -14.175 0.129 19.760 1.00 94.44 71 GLY A O 1
ATOM 588 N N . THR A 1 72 ? -14.477 2.285 19.241 1.00 93.62 72 THR A N 1
ATOM 589 C CA . THR A 1 72 ? -15.779 2.400 19.919 1.00 93.62 72 THR A CA 1
ATOM 590 C C . THR A 1 72 ? -16.835 1.433 19.374 1.00 93.62 72 THR A C 1
ATOM 592 O O . THR A 1 72 ? -17.781 1.113 20.078 1.00 93.62 72 THR A O 1
ATOM 595 N N . HIS A 1 73 ? -16.682 0.957 18.136 1.00 91.06 73 HIS A N 1
ATOM 596 C CA . HIS A 1 73 ? -17.588 0.005 17.486 1.00 91.06 73 HIS A CA 1
ATOM 597 C C . HIS A 1 73 ? -17.336 -1.463 17.878 1.00 91.06 73 HIS A C 1
ATOM 599 O O . HIS A 1 73 ? -18.208 -2.296 17.647 1.00 91.06 73 HIS A O 1
ATOM 605 N N . THR A 1 74 ? -16.179 -1.775 18.472 1.00 91.25 74 THR A N 1
ATOM 606 C CA . THR A 1 74 ? -15.806 -3.117 18.956 1.00 91.25 74 THR A CA 1
ATOM 607 C C . THR A 1 74 ? -15.559 -3.146 20.463 1.00 91.25 74 THR A C 1
ATOM 609 O O . THR A 1 74 ? -14.905 -4.056 20.957 1.00 91.25 74 THR A O 1
ATOM 612 N N . ASP A 1 75 ? -16.005 -2.127 21.206 1.00 92.69 75 ASP A N 1
ATOM 613 C CA . ASP A 1 75 ? -15.655 -1.944 22.624 1.00 92.69 75 ASP A CA 1
ATOM 614 C C . ASP A 1 75 ? -14.133 -2.017 22.886 1.00 92.69 75 ASP A C 1
ATOM 616 O O . ASP A 1 75 ? -13.679 -2.466 23.938 1.00 92.69 75 ASP A O 1
ATOM 620 N N . TRP A 1 76 ? -13.340 -1.538 21.919 1.00 93.94 76 TRP A N 1
ATOM 621 C CA . TRP A 1 76 ? -11.874 -1.605 21.896 1.00 93.94 76 TRP A CA 1
ATOM 622 C C . TRP A 1 76 ? -11.286 -3.025 21.907 1.00 93.94 76 TRP A C 1
ATOM 624 O O . TRP A 1 76 ? -10.095 -3.191 22.170 1.00 93.94 76 TRP A O 1
ATOM 634 N N . GLU A 1 77 ? -12.077 -4.043 21.570 1.00 93.88 77 GLU A N 1
ATOM 635 C CA . GLU A 1 77 ? -11.561 -5.375 21.265 1.00 93.88 77 GLU A CA 1
ATOM 636 C C . GLU A 1 77 ? -11.066 -5.430 19.804 1.00 93.88 77 GLU A C 1
ATOM 638 O O . GLU A 1 77 ? -11.741 -4.905 18.911 1.00 93.88 77 GLU A O 1
ATOM 643 N N . PRO A 1 78 ? -9.887 -6.021 19.528 1.00 94.69 78 PRO A N 1
ATOM 644 C CA . PRO A 1 78 ? -9.392 -6.172 18.161 1.00 94.69 78 PRO A CA 1
ATOM 645 C C . PRO A 1 78 ? -10.272 -7.093 17.308 1.00 94.69 78 PRO A C 1
ATOM 647 O O . PRO A 1 78 ? -10.504 -8.246 17.670 1.00 94.69 78 PRO A O 1
ATOM 650 N N . ASP A 1 79 ? -10.671 -6.610 16.135 1.00 95.25 79 ASP A N 1
ATOM 651 C CA . ASP A 1 79 ? -11.426 -7.347 15.119 1.00 95.25 79 ASP A CA 1
ATOM 652 C C . ASP A 1 79 ? -10.580 -7.471 13.833 1.00 95.25 79 ASP A C 1
ATOM 654 O O . ASP A 1 79 ? -10.054 -6.460 13.350 1.00 95.25 79 ASP A O 1
ATOM 658 N N . PRO A 1 80 ? -10.346 -8.686 13.296 1.00 95.62 80 PRO A N 1
ATOM 659 C CA . PRO A 1 80 ? -9.483 -8.882 12.131 1.00 95.62 80 PRO A CA 1
ATOM 660 C C . PRO A 1 80 ? -10.032 -8.211 10.868 1.00 95.62 80 PRO A C 1
ATOM 662 O O . PRO A 1 80 ? -11.210 -8.326 10.535 1.00 95.62 80 PRO A O 1
ATOM 665 N N . MET A 1 81 ? -9.146 -7.557 10.118 1.00 95.50 81 MET A N 1
ATOM 666 C CA . MET A 1 81 ? -9.471 -6.975 8.817 1.00 95.50 81 MET A CA 1
ATOM 667 C C . MET A 1 81 ? -9.393 -8.032 7.707 1.00 95.50 81 MET A C 1
ATOM 669 O O . MET A 1 81 ? -8.641 -9.002 7.781 1.00 95.50 81 MET A O 1
ATOM 673 N N . GLU A 1 82 ? -10.131 -7.818 6.621 1.00 95.75 82 GLU A N 1
ATOM 674 C CA . GLU A 1 82 ? -10.126 -8.698 5.456 1.00 95.75 82 GLU A CA 1
ATOM 675 C C . GLU A 1 82 ? -9.114 -8.221 4.413 1.00 95.75 82 GLU A C 1
ATOM 677 O O . GLU A 1 82 ? -9.155 -7.073 3.952 1.00 95.75 82 GLU A O 1
ATOM 682 N N . ARG A 1 83 ? -8.229 -9.126 3.988 1.00 93.38 83 ARG A N 1
ATOM 683 C CA . ARG A 1 83 ? -7.306 -8.875 2.878 1.00 93.38 83 ARG A CA 1
ATOM 684 C C . ARG A 1 83 ? -8.075 -8.787 1.562 1.00 93.38 83 ARG A C 1
ATOM 686 O O . ARG A 1 83 ? -8.859 -9.676 1.224 1.00 93.38 83 ARG A O 1
ATOM 693 N N . HIS A 1 84 ? -7.809 -7.752 0.772 1.00 91.44 84 HIS A N 1
ATOM 694 C CA . HIS A 1 84 ? -8.432 -7.609 -0.537 1.00 91.44 84 HIS A CA 1
ATOM 695 C C . HIS A 1 84 ? -7.942 -8.707 -1.493 1.00 91.44 84 HIS A C 1
ATOM 697 O O . HIS A 1 84 ? -6.742 -8.901 -1.677 1.00 91.44 84 HIS A O 1
ATOM 703 N N . ALA A 1 85 ? -8.872 -9.399 -2.158 1.00 83.31 85 ALA A N 1
ATOM 704 C CA . ALA A 1 85 ? -8.560 -10.594 -2.947 1.00 83.31 85 ALA A CA 1
ATOM 705 C C . ALA A 1 85 ? -7.604 -10.350 -4.132 1.00 83.31 85 ALA A C 1
ATOM 707 O O . ALA A 1 85 ? -6.929 -11.274 -4.575 1.00 83.31 85 ALA A O 1
ATOM 708 N N . THR A 1 86 ? -7.565 -9.126 -4.669 1.00 81.06 86 THR A N 1
ATOM 709 C CA . THR A 1 86 ? -6.814 -8.800 -5.898 1.00 81.06 86 THR A CA 1
ATOM 710 C C . THR A 1 86 ? -5.832 -7.637 -5.771 1.00 81.06 86 THR A C 1
ATOM 712 O O . THR A 1 86 ? -5.093 -7.377 -6.715 1.00 81.06 86 THR A O 1
ATOM 715 N N . ILE A 1 87 ? -5.817 -6.918 -4.643 1.00 80.00 87 ILE A N 1
ATOM 716 C CA . ILE A 1 87 ? -4.927 -5.764 -4.446 1.00 80.00 87 ILE A CA 1
ATOM 717 C C . ILE A 1 87 ? -3.980 -6.134 -3.313 1.00 80.00 87 ILE A C 1
ATOM 719 O O . ILE A 1 87 ? -4.382 -6.184 -2.154 1.00 80.00 87 ILE A O 1
ATOM 723 N N . MET A 1 88 ? -2.732 -6.439 -3.664 1.00 79.25 88 MET A N 1
ATOM 724 C CA . MET A 1 88 ? -1.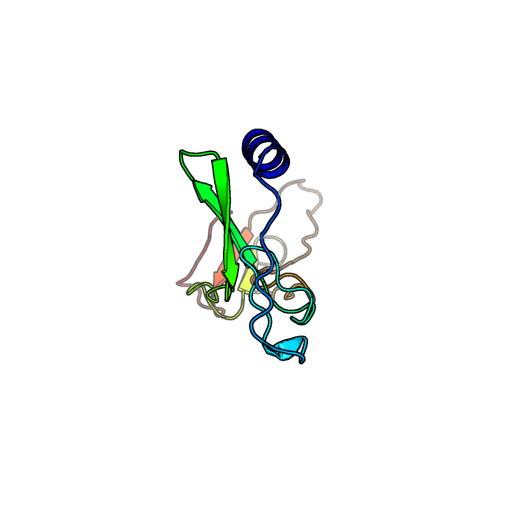704 -6.788 -2.687 1.00 79.25 88 MET A CA 1
ATOM 725 C C . MET A 1 88 ? -1.487 -5.643 -1.692 1.00 79.25 88 MET A C 1
ATOM 727 O O . MET A 1 88 ? -1.484 -4.476 -2.075 1.00 79.25 88 MET A O 1
ATOM 731 N N . GLY A 1 89 ? -1.324 -5.994 -0.416 1.00 81.75 89 GLY A N 1
ATOM 732 C CA . GLY A 1 89 ? -1.112 -5.035 0.672 1.00 81.75 89 GLY A CA 1
ATOM 733 C C . GLY A 1 89 ? -2.354 -4.243 1.096 1.00 81.75 89 GLY A C 1
ATOM 734 O O . GLY A 1 89 ? -2.261 -3.445 2.022 1.00 81.75 89 GLY A O 1
ATOM 735 N N . LEU A 1 90 ? -3.518 -4.448 0.464 1.00 88.06 90 LEU A N 1
ATOM 736 C CA . LEU A 1 90 ? -4.756 -3.778 0.859 1.00 88.06 90 LEU A CA 1
ATOM 737 C C . LEU A 1 90 ? -5.552 -4.623 1.859 1.00 88.06 90 LEU A C 1
ATOM 739 O O . LEU A 1 90 ? -5.911 -5.768 1.577 1.00 88.06 90 LEU A O 1
ATOM 743 N N . TRP A 1 91 ? -5.895 -3.998 2.982 1.00 92.56 91 TRP A N 1
ATOM 744 C CA . TRP A 1 91 ? -6.766 -4.537 4.023 1.00 92.56 91 TRP A CA 1
ATOM 745 C C . TRP A 1 91 ? -8.016 -3.677 4.155 1.00 92.56 91 TRP A C 1
ATOM 747 O O . TRP A 1 91 ? -7.973 -2.459 3.972 1.00 92.56 91 TRP A O 1
ATOM 757 N N . SER A 1 92 ? -9.142 -4.315 4.449 1.00 94.12 92 SER A N 1
ATOM 758 C CA . SER A 1 92 ? -10.449 -3.667 4.506 1.00 94.12 92 SER A CA 1
ATOM 759 C C . SER A 1 92 ? -11.247 -4.120 5.721 1.00 94.12 92 SER A C 1
ATOM 761 O O . SER A 1 92 ? -11.202 -5.281 6.107 1.00 94.12 92 SER A O 1
ATOM 763 N N . ALA A 1 93 ? -11.987 -3.191 6.315 1.00 93.94 93 ALA A N 1
ATOM 764 C CA . ALA A 1 93 ? -12.938 -3.456 7.385 1.00 93.94 93 ALA A CA 1
ATOM 765 C C . ALA A 1 93 ? -14.164 -2.562 7.203 1.00 93.94 93 ALA A C 1
ATOM 767 O O . ALA A 1 93 ? -14.078 -1.482 6.610 1.00 93.94 93 ALA A O 1
ATOM 768 N N . HIS A 1 94 ? -15.304 -3.017 7.713 1.00 91.62 94 HIS A N 1
ATOM 769 C CA . HIS A 1 94 ? -16.551 -2.264 7.693 1.00 91.62 94 HIS A CA 1
ATOM 770 C C . HIS A 1 94 ? -16.949 -1.925 9.121 1.00 91.62 94 HIS A C 1
ATOM 772 O O . HIS A 1 94 ? -17.166 -2.819 9.931 1.00 91.62 94 HIS A O 1
ATOM 778 N N . ILE A 1 95 ? -17.091 -0.633 9.407 1.00 91.12 95 ILE A N 1
ATOM 779 C CA . ILE A 1 95 ? -17.565 -0.157 10.706 1.00 91.12 95 ILE A CA 1
ATOM 780 C C . ILE A 1 95 ? -18.970 0.416 10.572 1.00 91.12 95 ILE A C 1
ATOM 782 O O . ILE A 1 95 ? -19.300 1.079 9.584 1.00 91.12 95 ILE A O 1
ATOM 786 N N . VAL A 1 96 ? -19.796 0.184 11.586 1.00 88.25 96 VAL A N 1
ATOM 787 C CA . VAL A 1 96 ? -21.110 0.815 11.704 1.00 88.25 96 VAL A CA 1
ATOM 788 C C . VAL A 1 96 ? -20.983 1.968 12.689 1.00 88.25 96 VAL A C 1
ATOM 790 O O . VAL A 1 96 ? -20.680 1.760 13.861 1.00 88.25 96 VAL A O 1
ATOM 793 N N . ILE A 1 97 ? -21.205 3.193 12.212 1.00 89.94 97 ILE A N 1
ATOM 794 C CA . ILE A 1 97 ? -21.239 4.376 13.075 1.00 89.94 97 ILE A CA 1
ATOM 795 C C . ILE A 1 97 ? -22.592 4.396 13.793 1.00 89.94 97 ILE A C 1
ATOM 797 O O . ILE A 1 97 ? -23.640 4.333 13.147 1.00 89.94 97 ILE A O 1
ATOM 801 N N . GLY A 1 98 ? -22.555 4.455 15.125 1.00 84.12 98 GLY A N 1
ATOM 802 C CA . GLY A 1 98 ? -23.750 4.498 15.966 1.00 84.12 98 GLY A CA 1
ATOM 803 C C . GLY A 1 98 ? -24.527 5.815 15.862 1.00 84.12 98 GLY A C 1
ATOM 804 O O . GLY A 1 98 ? -24.169 6.728 15.117 1.00 84.12 98 GLY A O 1
ATOM 805 N N . GLU A 1 99 ? -25.593 5.935 16.655 1.00 87.38 99 GLU A N 1
ATOM 806 C CA . GLU A 1 99 ? -26.502 7.095 16.637 1.00 87.38 99 GLU A CA 1
ATOM 807 C C . GLU A 1 99 ? -25.822 8.429 16.993 1.00 87.38 99 GLU A C 1
ATOM 809 O O . GLU A 1 99 ? -26.312 9.486 16.602 1.00 87.38 99 GLU A O 1
ATOM 814 N N . GLU A 1 100 ? -24.673 8.394 17.677 1.00 86.00 100 GLU A N 1
ATOM 815 C CA . GLU A 1 100 ? -23.887 9.593 18.001 1.00 86.00 100 GLU A CA 1
ATOM 816 C C . GLU A 1 100 ? -23.229 10.239 16.770 1.00 86.00 100 GLU A C 1
ATOM 818 O O . GLU A 1 100 ? -22.803 11.393 16.825 1.00 86.00 100 GLU A O 1
ATOM 823 N N . GLY A 1 101 ? -23.164 9.527 15.640 1.00 91.88 101 GLY A N 1
ATOM 824 C CA . GLY A 1 101 ? -22.609 10.050 14.390 1.00 91.88 101 GLY A CA 1
ATOM 825 C C . GLY A 1 101 ? -21.083 10.183 14.380 1.00 91.88 101 GLY A C 1
ATOM 826 O O . GLY A 1 101 ? -20.531 10.733 13.427 1.00 91.88 101 GLY A O 1
ATOM 827 N N . CYS A 1 102 ? -20.395 9.670 15.401 1.00 90.12 102 CYS A N 1
ATOM 828 C CA . CYS A 1 102 ? -18.941 9.585 15.470 1.00 90.12 102 CYS A CA 1
ATOM 829 C C . CYS A 1 102 ? -18.486 8.186 15.914 1.00 90.12 102 CYS A C 1
ATOM 831 O O . CYS A 1 102 ? -19.231 7.435 16.543 1.00 90.12 102 CYS A O 1
ATOM 833 N N . ALA A 1 103 ? -17.256 7.829 15.549 1.00 90.81 103 ALA A N 1
ATOM 834 C CA . ALA A 1 103 ? -16.580 6.630 16.023 1.00 90.81 103 ALA A CA 1
ATOM 835 C C . ALA A 1 103 ? -15.081 6.915 16.122 1.00 90.81 103 ALA A C 1
ATOM 837 O O . ALA A 1 103 ? -14.514 7.559 15.237 1.00 90.81 103 ALA A O 1
ATOM 838 N N . GLU A 1 104 ? -14.451 6.428 17.185 1.00 93.62 104 GLU A N 1
ATOM 839 C CA . GLU A 1 104 ? -12.995 6.435 17.319 1.00 93.62 104 GLU A CA 1
ATOM 840 C C . GLU A 1 104 ? -12.483 5.037 17.002 1.00 93.62 104 GLU A C 1
ATOM 842 O O . GLU A 1 104 ? -13.100 4.045 17.400 1.00 93.62 104 GLU A O 1
ATOM 847 N N . PHE A 1 105 ? -11.379 4.949 16.266 1.00 95.38 105 PHE A N 1
ATOM 848 C CA . PHE A 1 105 ? -10.774 3.673 15.912 1.00 95.38 105 PHE A CA 1
ATOM 849 C C . PHE A 1 105 ? -9.270 3.798 15.684 1.00 95.38 105 PHE A C 1
ATOM 851 O O . PHE A 1 105 ? -8.732 4.887 15.479 1.00 95.38 105 PHE A O 1
ATOM 858 N N . GLN A 1 106 ? -8.603 2.654 15.739 1.00 95.75 106 GLN A N 1
ATOM 859 C CA . GLN A 1 106 ? -7.184 2.466 15.478 1.00 95.75 106 GLN A CA 1
ATOM 860 C C . GLN A 1 106 ? -6.993 1.191 14.663 1.00 95.75 106 GLN A C 1
ATOM 862 O O . GLN A 1 106 ? -7.846 0.299 14.686 1.00 95.75 106 GLN A O 1
ATOM 867 N N . ILE A 1 107 ? -5.856 1.101 13.977 1.00 95.25 107 ILE A N 1
ATOM 868 C CA . ILE A 1 107 ? -5.445 -0.108 13.262 1.00 95.25 107 ILE A CA 1
ATOM 869 C C . ILE A 1 107 ? -4.225 -0.698 13.974 1.00 95.25 107 ILE A C 1
ATOM 871 O O . ILE A 1 107 ? -3.285 0.032 14.289 1.00 95.25 107 ILE A O 1
ATOM 875 N N . LEU A 1 108 ? -4.237 -2.004 14.226 1.00 94.12 108 LEU A N 1
ATOM 876 C CA . LEU A 1 108 ? -3.122 -2.758 14.799 1.00 94.12 108 LEU A CA 1
ATOM 877 C C . LEU A 1 108 ? -2.452 -3.599 13.715 1.00 94.12 108 LEU A C 1
ATOM 879 O O . LEU A 1 108 ? -3.146 -4.219 12.909 1.00 94.12 108 LEU A O 1
ATOM 883 N N . SER A 1 109 ? -1.124 -3.670 13.740 1.00 92.38 109 SER A N 1
ATOM 884 C CA . SER A 1 109 ? -0.351 -4.657 12.974 1.00 92.38 109 SER A CA 1
ATOM 885 C C . SER A 1 109 ? -0.090 -5.896 13.831 1.00 92.38 109 SER A C 1
ATOM 887 O O . SER A 1 109 ? 0.237 -5.779 15.011 1.00 92.38 109 SER A O 1
ATOM 889 N N . ASP A 1 110 ? -0.228 -7.083 13.239 1.00 89.44 110 ASP A N 1
ATOM 890 C CA . ASP A 1 110 ? 0.018 -8.396 13.876 1.00 89.44 110 ASP A CA 1
ATOM 891 C C . ASP A 1 110 ? -0.770 -8.648 15.185 1.00 89.44 110 ASP A C 1
ATOM 893 O O . ASP A 1 110 ? -0.363 -9.448 16.027 1.00 89.44 110 ASP A O 1
ATOM 897 N N . GLY A 1 111 ? -1.873 -7.922 15.404 1.00 84.56 111 GLY A N 1
ATOM 898 C CA . GLY A 1 111 ? -2.667 -7.966 16.634 1.00 84.56 111 GLY A CA 1
ATOM 899 C C . GLY A 1 111 ? -1.918 -7.393 17.842 1.00 84.56 111 GLY A C 1
ATOM 900 O O . GLY A 1 111 ? -2.339 -7.575 18.985 1.00 84.56 111 GLY A O 1
ATOM 901 N N . ASP A 1 112 ? -0.797 -6.712 17.601 1.00 86.94 112 ASP A N 1
ATOM 902 C CA . ASP A 1 112 ? 0.090 -6.174 18.619 1.00 86.94 112 ASP A CA 1
ATOM 903 C C . ASP A 1 112 ? -0.357 -4.763 19.0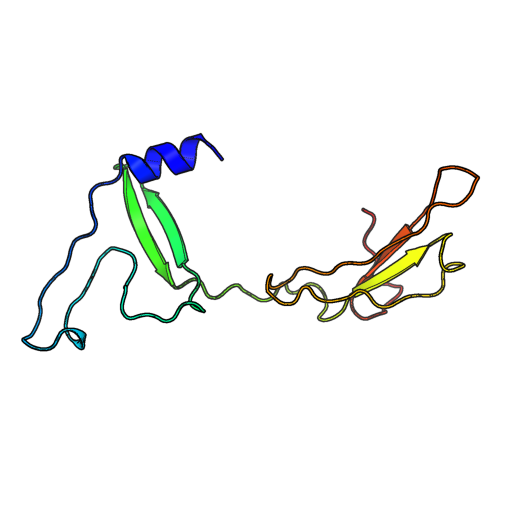16 1.00 86.94 112 ASP A C 1
ATOM 905 O O . ASP A 1 112 ? -0.246 -3.799 18.257 1.00 86.94 112 ASP A O 1
ATOM 909 N N . ILE A 1 113 ? -0.811 -4.627 20.263 1.00 85.62 113 ILE A N 1
ATOM 910 C CA . ILE A 1 113 ? -1.245 -3.354 20.859 1.00 85.62 113 ILE A CA 1
ATOM 911 C C . ILE A 1 113 ? -0.131 -2.298 20.942 1.00 85.62 113 ILE A C 1
ATOM 913 O O . ILE A 1 113 ? -0.401 -1.146 21.278 1.00 85.62 113 ILE A O 1
ATOM 917 N N . THR A 1 114 ? 1.124 -2.672 20.686 1.00 86.19 114 THR A N 1
ATOM 918 C CA . THR A 1 114 ? 2.258 -1.741 20.621 1.00 86.19 114 THR A CA 1
ATOM 919 C C . THR A 1 114 ? 2.532 -1.228 19.204 1.00 86.19 114 THR A C 1
ATOM 921 O O . THR A 1 114 ? 3.217 -0.214 19.052 1.00 86.19 114 THR A O 1
ATOM 924 N N . LYS A 1 115 ? 1.959 -1.867 18.175 1.00 88.75 115 LYS A N 1
ATOM 925 C CA . LYS A 1 115 ? 2.090 -1.504 16.757 1.00 88.75 115 LYS A CA 1
ATOM 926 C C . LYS A 1 115 ? 0.792 -0.878 16.240 1.00 88.75 115 LYS A C 1
ATOM 928 O O . LYS A 1 115 ? 0.027 -1.498 15.503 1.00 88.75 115 LYS A O 1
ATOM 933 N N . VAL A 1 116 ? 0.543 0.360 16.662 1.00 92.06 116 VAL A N 1
ATOM 934 C CA . VAL A 1 116 ? -0.719 1.074 16.416 1.00 92.06 116 VAL A CA 1
ATOM 935 C C . VAL A 1 116 ? -0.558 2.153 15.350 1.00 92.06 116 VAL A C 1
ATOM 937 O O . VAL A 1 116 ? 0.331 3.003 15.445 1.00 92.06 116 VAL A O 1
ATOM 940 N N . TYR A 1 117 ? -1.477 2.173 14.391 1.00 89.56 117 TYR A N 1
ATOM 941 C CA . TYR A 1 117 ? -1.654 3.240 13.411 1.00 89.56 117 TYR A CA 1
ATOM 942 C C . TYR A 1 117 ? -2.894 4.078 13.763 1.00 89.56 117 TYR A C 1
ATOM 944 O O . TYR A 1 117 ? -3.921 3.542 14.187 1.00 89.56 117 TYR A O 1
ATOM 952 N N . TYR A 1 118 ? -2.793 5.396 13.557 1.00 89.31 118 TYR A N 1
ATOM 953 C CA . TYR A 1 118 ? -3.853 6.383 13.794 1.00 89.31 118 TYR A CA 1
ATOM 954 C C . TYR A 1 118 ? -4.248 7.018 12.450 1.00 89.31 118 TYR A C 1
ATOM 956 O O . TYR A 1 118 ? -3.505 7.883 11.973 1.00 89.31 118 TYR A O 1
ATOM 964 N N . PRO A 1 119 ? -5.328 6.533 11.808 1.00 80.31 119 PRO A N 1
ATOM 965 C CA . PRO A 1 119 ? -5.785 7.009 10.501 1.00 80.31 119 PRO A CA 1
ATOM 966 C C . PRO A 1 119 ? -6.255 8.469 10.479 1.00 80.31 119 PRO A C 1
ATOM 968 O O . PRO A 1 119 ? -6.706 8.978 11.531 1.00 80.31 119 PRO A O 1
#

Foldseek 3Di:
DVVVVVLLVPADDKDWADPDPDPVNIDIQDDDPPDDPPWDWDWDQDPVSHIGIDTDDPDQPPFAPWKWKAWPQNVRDTDTWDDDPPDHPDTDDDGDDDPVNDIAMWMAGPSDPVRIDHD

pLDDT: mean 86.75, std 8.63, range [55.16, 96.12]

Sequence (119 aa):
QMAFRRRLEMAPPPEITMNGDDVDDWETTGFDPRKGKDVFWSVDVDEYGVAHWENYVPEEPVDGDEFWIQGTHTDWEPDPMERHATIMGLWSAHIVIGEEGCAEFQILSDGDITKVYYP

Organism: Noctiluca scintillans (NCBI:txid2966)